Protein AF-A0A1J5HH50-F1 (afdb_monomer_lite)

Sequence (142 aa):
MDITIENLIDLLQNAEYVPSGKKNEALSRLESLPQDSNIPLDLIDLVEELLSMEADQAAEAADADEKHLEEIDDEIRELEDQQAKIIQSDLREDTEAMQEVVKEHKQKVSGLEAEFEKEIEGEVEKGSKSEADDIRKKLGIS

Structure (mmCIF, N/CA/C/O backbone):
data_AF-A0A1J5HH50-F1
#
_entry.id   AF-A0A1J5HH50-F1
#
loop_
_atom_site.group_PDB
_atom_site.id
_atom_site.type_symbol
_atom_site.label_atom_id
_atom_site.label_alt_id
_atom_site.label_comp_id
_atom_site.label_asym_id
_atom_site.label_entity_id
_atom_site.label_seq_id
_atom_site.pdbx_PDB_ins_code
_atom_site.Cartn_x
_atom_site.Cartn_y
_atom_site.Cartn_z
_atom_site.occupancy
_atom_site.B_iso_or_equiv
_atom_site.auth_seq_id
_atom_site.auth_comp_id
_atom_site.auth_asym_id
_atom_site.auth_atom_id
_atom_site.pdbx_PDB_model_num
ATOM 1 N N . MET A 1 1 ? 22.427 -14.888 -28.547 1.00 48.84 1 MET A N 1
ATOM 2 C CA . MET A 1 1 ? 21.082 -14.449 -28.951 1.00 48.84 1 MET A CA 1
ATOM 3 C C . MET A 1 1 ? 21.350 -13.342 -29.938 1.00 48.84 1 MET A C 1
ATOM 5 O O . MET A 1 1 ? 21.948 -12.355 -29.531 1.00 48.84 1 MET A O 1
ATOM 9 N N . ASP A 1 2 ? 21.085 -13.578 -31.218 1.00 64.62 2 ASP A N 1
ATOM 10 C CA . ASP A 1 2 ? 21.364 -12.582 -32.251 1.00 64.62 2 ASP A CA 1
ATOM 11 C C . ASP A 1 2 ? 20.212 -11.578 -32.235 1.00 64.62 2 ASP A C 1
ATOM 13 O O . ASP A 1 2 ? 19.052 -11.967 -32.362 1.00 64.62 2 ASP A O 1
ATOM 17 N N . ILE A 1 3 ? 20.521 -10.309 -31.976 1.00 73.31 3 ILE A N 1
ATOM 18 C CA . ILE A 1 3 ? 19.528 -9.236 -31.997 1.00 73.31 3 ILE A CA 1
ATOM 19 C C . ILE A 1 3 ? 19.181 -8.966 -33.462 1.00 73.31 3 ILE A C 1
ATOM 21 O O . ILE A 1 3 ? 20.058 -8.611 -34.249 1.00 73.31 3 ILE A O 1
ATOM 25 N N . THR A 1 4 ? 17.914 -9.156 -33.832 1.00 87.00 4 THR A N 1
ATOM 26 C CA . THR A 1 4 ? 17.425 -8.861 -35.186 1.00 87.00 4 THR A CA 1
ATOM 27 C C . THR A 1 4 ? 16.942 -7.414 -35.303 1.00 87.00 4 THR A C 1
ATOM 29 O O . THR A 1 4 ? 16.657 -6.759 -34.298 1.00 87.00 4 THR A O 1
ATOM 32 N N . ILE A 1 5 ? 16.807 -6.915 -36.537 1.00 88.25 5 ILE A N 1
ATOM 33 C CA . ILE A 1 5 ? 16.196 -5.602 -36.812 1.00 88.25 5 ILE A CA 1
ATOM 34 C C . ILE A 1 5 ? 14.776 -5.540 -36.228 1.00 88.25 5 ILE A C 1
ATOM 36 O O . ILE A 1 5 ? 14.419 -4.539 -35.612 1.00 88.25 5 ILE A O 1
ATOM 40 N N . GLU A 1 6 ? 13.998 -6.621 -36.349 1.00 89.12 6 GLU A N 1
ATOM 41 C CA . GLU A 1 6 ? 12.652 -6.716 -35.769 1.00 89.12 6 GLU A CA 1
ATOM 42 C C . GLU A 1 6 ? 12.680 -6.572 -34.243 1.00 89.12 6 GLU A C 1
ATOM 44 O O . GLU A 1 6 ? 11.909 -5.790 -33.693 1.00 89.12 6 GLU A O 1
ATOM 49 N N . ASN A 1 7 ? 13.630 -7.221 -33.554 1.00 89.38 7 ASN A N 1
ATOM 50 C CA . ASN A 1 7 ? 13.768 -7.064 -32.103 1.00 89.38 7 ASN A CA 1
ATOM 51 C C . ASN A 1 7 ? 14.057 -5.611 -31.697 1.00 89.38 7 ASN A C 1
ATOM 53 O O . ASN A 1 7 ? 13.5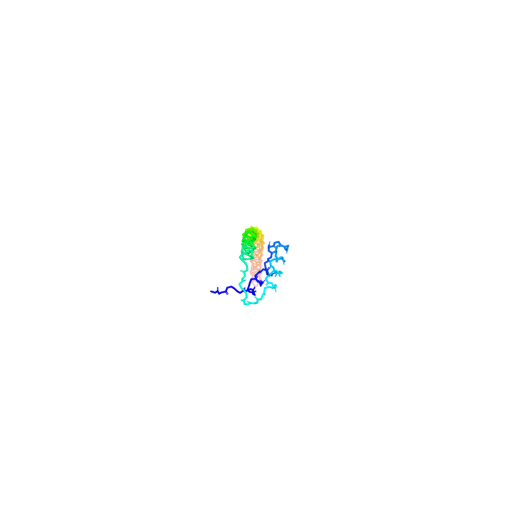23 -5.145 -30.695 1.00 89.38 7 ASN A O 1
ATOM 57 N N . LEU A 1 8 ? 14.895 -4.893 -32.451 1.00 90.62 8 LEU A N 1
ATOM 58 C CA . LEU A 1 8 ? 15.203 -3.489 -32.159 1.00 90.62 8 LEU A CA 1
ATOM 59 C C . LEU A 1 8 ? 14.008 -2.569 -32.408 1.00 90.62 8 LEU A C 1
ATOM 61 O O . LEU A 1 8 ? 13.787 -1.638 -31.633 1.00 90.62 8 LEU A O 1
ATOM 65 N N . ILE A 1 9 ? 13.236 -2.835 -33.464 1.00 93.31 9 ILE A N 1
ATOM 66 C CA . ILE A 1 9 ? 11.996 -2.110 -33.750 1.00 93.31 9 ILE A CA 1
ATOM 67 C C . ILE A 1 9 ? 11.006 -2.308 -32.603 1.00 93.31 9 ILE A C 1
ATOM 69 O O . ILE A 1 9 ? 10.522 -1.317 -32.063 1.00 93.31 9 ILE A O 1
ATOM 73 N N . ASP A 1 10 ? 10.763 -3.550 -32.180 1.00 93.44 10 ASP A N 1
ATOM 74 C CA . ASP A 1 10 ? 9.836 -3.852 -31.086 1.00 93.44 10 ASP A CA 1
ATOM 75 C C . ASP A 1 10 ? 10.261 -3.174 -29.777 1.00 93.44 10 ASP A C 1
ATOM 77 O O . ASP A 1 10 ? 9.438 -2.564 -29.090 1.00 93.44 10 ASP A O 1
ATOM 81 N N . LEU A 1 11 ? 11.551 -3.235 -29.430 1.00 93.38 11 LEU A N 1
ATOM 82 C CA . LEU A 1 11 ? 12.076 -2.588 -28.225 1.00 93.38 11 LEU A CA 1
ATOM 83 C C . LEU A 1 11 ? 11.875 -1.071 -28.272 1.00 93.38 11 LEU A C 1
ATOM 85 O O . LEU A 1 11 ? 11.350 -0.487 -27.327 1.00 93.38 11 LEU A O 1
ATOM 89 N N . LEU A 1 12 ? 12.228 -0.427 -29.387 1.00 94.12 12 LEU A N 1
ATOM 90 C CA . LEU A 1 12 ? 12.053 1.015 -29.530 1.00 94.12 12 LEU A CA 1
ATOM 91 C C . LEU A 1 12 ? 10.583 1.423 -29.579 1.00 94.12 12 LEU A C 1
ATOM 93 O O . LEU A 1 12 ? 10.235 2.453 -29.010 1.00 94.12 12 LEU A O 1
ATOM 97 N N . GLN A 1 13 ? 9.707 0.652 -30.226 1.00 94.75 13 GLN A N 1
ATOM 98 C CA . GLN A 1 13 ? 8.270 0.936 -30.267 1.00 94.75 13 GLN A CA 1
ATOM 99 C C . GLN A 1 13 ? 7.654 0.925 -28.867 1.00 94.75 13 GLN A C 1
ATOM 101 O O . GLN A 1 13 ? 6.850 1.811 -28.568 1.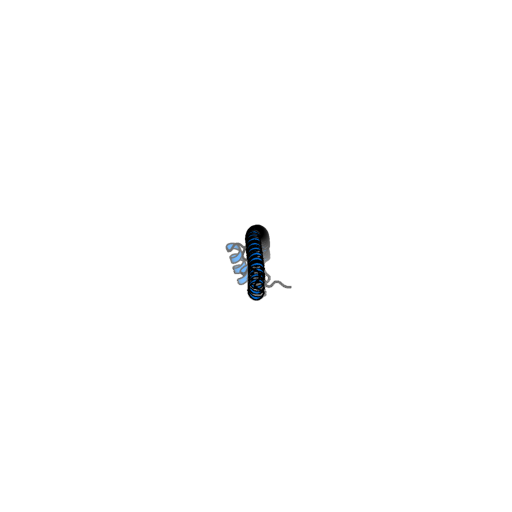00 94.75 13 GLN A O 1
ATOM 106 N N . ASN A 1 14 ? 8.092 0.004 -28.008 1.00 93.75 14 ASN A N 1
ATOM 107 C CA . ASN A 1 14 ? 7.613 -0.120 -26.632 1.00 93.75 14 ASN A CA 1
ATOM 108 C C . ASN A 1 14 ? 8.332 0.794 -25.627 1.00 93.75 14 ASN A C 1
ATOM 110 O O . ASN A 1 14 ? 7.836 0.942 -24.519 1.00 93.75 14 ASN A O 1
ATOM 114 N N . ALA A 1 15 ? 9.445 1.431 -26.006 1.00 94.62 15 ALA A N 1
ATOM 115 C CA . ALA A 1 15 ? 10.143 2.390 -25.149 1.00 94.62 15 ALA A CA 1
ATOM 116 C C . ALA A 1 15 ? 9.246 3.600 -24.814 1.00 94.62 15 ALA A C 1
ATOM 118 O O . ALA A 1 15 ? 8.762 4.287 -25.723 1.00 94.62 15 ALA A O 1
ATOM 119 N N . GLU A 1 16 ? 9.008 3.854 -23.534 1.00 94.88 16 GLU A N 1
ATOM 120 C CA . GLU A 1 16 ? 8.079 4.865 -23.025 1.00 94.88 16 GLU A CA 1
ATOM 121 C C . GLU A 1 16 ? 8.764 6.214 -22.769 1.00 94.88 16 GLU A C 1
ATOM 123 O O . GLU A 1 16 ? 8.190 7.276 -23.023 1.00 94.88 16 GLU A O 1
ATOM 128 N N . TYR A 1 17 ? 10.016 6.170 -22.334 1.00 93.25 17 TYR A N 1
ATOM 129 C CA . TYR A 1 17 ? 10.786 7.300 -21.826 1.00 93.25 17 TYR A CA 1
ATOM 130 C C . TYR A 1 17 ? 11.705 7.934 -22.884 1.00 93.25 17 TYR A C 1
ATOM 132 O O . TYR A 1 17 ? 12.195 9.057 -22.732 1.00 93.25 17 TYR A O 1
ATOM 140 N N . VAL A 1 18 ? 11.902 7.264 -24.020 1.00 94.44 18 VAL A N 1
ATOM 141 C CA . VAL A 1 18 ? 12.699 7.799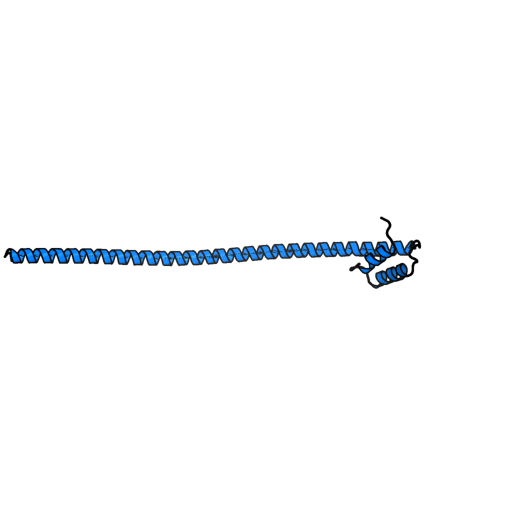 -25.131 1.00 94.44 18 VAL A CA 1
ATOM 142 C C . VAL A 1 18 ? 12.011 8.991 -25.829 1.00 94.44 18 VAL A C 1
ATOM 144 O O . VAL A 1 18 ? 10.845 8.900 -26.227 1.00 94.44 18 VAL A O 1
ATOM 147 N N . PRO A 1 19 ? 12.740 10.090 -26.131 1.00 93.56 19 PRO A N 1
ATOM 148 C CA . PRO A 1 19 ? 12.210 11.213 -26.898 1.00 93.56 19 PRO A CA 1
ATOM 149 C C . PRO A 1 19 ? 11.670 10.797 -28.272 1.00 93.56 19 PRO A C 1
ATOM 151 O O . PRO A 1 19 ? 12.405 10.286 -29.123 1.00 93.56 19 PRO A O 1
ATOM 154 N N . SER A 1 20 ? 10.401 11.120 -28.532 1.00 93.12 20 SER A N 1
ATOM 155 C CA . SER A 1 20 ? 9.678 10.728 -29.751 1.00 93.12 20 SER A CA 1
ATOM 156 C C . SER A 1 20 ? 10.392 11.109 -31.052 1.00 93.12 20 SER A C 1
ATOM 158 O O . SER A 1 20 ? 10.367 10.343 -32.010 1.00 93.12 20 SER A O 1
ATOM 160 N N . GLY A 1 21 ? 11.079 12.255 -31.092 1.00 93.31 21 GLY A N 1
ATOM 161 C CA . GLY A 1 21 ? 11.854 12.685 -32.260 1.00 93.31 21 GLY A CA 1
ATOM 162 C C . GLY A 1 21 ? 12.981 11.713 -32.623 1.00 93.31 21 GLY A C 1
ATOM 163 O O . GLY A 1 21 ? 13.029 11.232 -33.754 1.00 93.31 21 GLY A O 1
ATOM 164 N N . LYS A 1 22 ? 13.846 11.381 -31.654 1.00 92.62 22 LYS A N 1
ATOM 165 C CA . LYS A 1 22 ? 14.963 10.444 -31.861 1.00 92.62 22 LYS A CA 1
ATOM 166 C C . LYS A 1 22 ? 14.470 9.008 -32.061 1.00 92.62 22 LYS A C 1
ATOM 168 O O . LYS A 1 22 ? 14.983 8.302 -32.922 1.00 92.62 22 LYS A O 1
ATOM 173 N N . LYS A 1 23 ? 13.438 8.600 -31.314 1.00 94.31 23 LYS A N 1
ATOM 174 C CA . LYS A 1 23 ? 12.771 7.299 -31.468 1.00 94.31 23 LYS A CA 1
ATOM 175 C C . LYS A 1 23 ? 12.246 7.103 -32.890 1.00 94.31 23 LYS A C 1
ATOM 177 O O . LYS A 1 23 ? 12.558 6.100 -33.522 1.00 94.31 23 LYS A O 1
ATOM 182 N N . ASN A 1 24 ? 11.509 8.077 -33.425 1.00 95.69 24 ASN A N 1
ATOM 183 C CA . ASN A 1 24 ? 10.950 7.996 -34.777 1.00 95.69 24 ASN A CA 1
ATOM 184 C C . ASN A 1 24 ? 12.033 8.016 -35.861 1.00 95.69 24 ASN A C 1
ATOM 186 O O . ASN A 1 24 ? 11.884 7.340 -36.878 1.00 95.69 24 ASN A O 1
ATOM 190 N N . GLU A 1 25 ? 13.119 8.767 -35.654 1.00 95.06 25 GLU A N 1
ATOM 191 C CA . GLU A 1 25 ? 14.280 8.744 -36.547 1.00 95.06 25 GLU A CA 1
ATOM 192 C C . GLU A 1 25 ? 14.913 7.347 -36.595 1.00 95.06 25 GLU A C 1
ATOM 194 O O . GLU A 1 25 ? 15.085 6.790 -37.681 1.00 95.06 25 GLU A O 1
ATOM 199 N N . ALA A 1 26 ? 15.210 6.758 -35.432 1.00 94.88 26 ALA A N 1
ATOM 200 C CA . ALA A 1 26 ? 15.792 5.424 -35.338 1.00 94.88 26 ALA A CA 1
ATOM 201 C C . ALA A 1 26 ? 14.874 4.355 -35.956 1.00 94.88 26 ALA A C 1
ATOM 203 O O . ALA A 1 26 ? 15.335 3.558 -36.773 1.00 94.88 26 ALA A O 1
ATOM 204 N N . LEU A 1 27 ? 13.571 4.392 -35.651 1.00 96.00 27 LEU A N 1
ATOM 205 C CA . LEU A 1 27 ? 12.570 3.484 -36.223 1.00 96.00 27 LEU A CA 1
ATOM 206 C C . LEU A 1 27 ? 12.497 3.594 -37.748 1.00 96.00 27 LEU A C 1
ATOM 208 O O . LEU A 1 27 ? 12.622 2.588 -38.438 1.00 96.00 27 LEU A O 1
ATOM 212 N N . SER A 1 28 ? 12.397 4.813 -38.289 1.00 95.44 28 SER A N 1
ATOM 213 C CA . SER A 1 28 ? 12.320 5.026 -39.743 1.00 95.44 28 SER A CA 1
ATOM 214 C C . SER A 1 28 ? 13.557 4.485 -40.465 1.00 95.44 28 SER A C 1
ATOM 216 O O . SER A 1 28 ? 13.466 3.947 -41.569 1.00 95.44 28 SER A O 1
ATOM 218 N N . ARG A 1 29 ? 14.737 4.627 -39.845 1.00 94.75 29 ARG A N 1
ATOM 219 C CA . ARG A 1 29 ? 15.995 4.108 -40.388 1.00 94.75 29 ARG A CA 1
ATOM 220 C C . ARG A 1 29 ? 16.039 2.582 -40.336 1.00 94.75 29 ARG A C 1
ATOM 222 O O . ARG A 1 29 ? 16.410 1.982 -41.341 1.00 94.75 29 ARG A O 1
ATOM 229 N N . LEU A 1 30 ? 15.629 1.968 -39.228 1.00 93.06 30 LEU A N 1
ATOM 230 C CA . LEU A 1 30 ? 15.557 0.510 -39.079 1.00 93.06 30 LEU A CA 1
ATOM 231 C C . LEU A 1 30 ? 14.559 -0.123 -40.059 1.00 93.06 30 LEU A C 1
ATOM 233 O O . LEU A 1 30 ? 14.909 -1.079 -40.742 1.00 93.06 30 LEU A O 1
ATOM 237 N N . GLU A 1 31 ? 13.363 0.449 -40.205 1.00 93.38 31 GLU A N 1
ATOM 238 C CA . GLU A 1 31 ? 12.319 -0.036 -41.124 1.00 93.38 31 GLU A CA 1
ATOM 239 C C . GLU A 1 31 ? 12.728 0.059 -42.604 1.00 93.38 31 GLU A C 1
ATOM 241 O O . GLU A 1 31 ? 12.229 -0.687 -43.446 1.00 93.38 31 GLU A O 1
ATOM 246 N N . SER A 1 32 ? 13.648 0.972 -42.934 1.00 92.56 32 SER A N 1
ATOM 247 C CA . SER A 1 32 ? 14.171 1.139 -44.295 1.00 92.56 32 SER A CA 1
ATOM 248 C C . SER A 1 32 ? 15.264 0.132 -44.673 1.00 92.56 32 SER A C 1
ATOM 250 O O . SER A 1 32 ? 15.606 0.014 -45.855 1.00 92.56 32 SER A O 1
ATOM 252 N N . LEU A 1 33 ? 15.831 -0.582 -43.693 1.00 90.38 33 LEU A N 1
ATOM 253 C CA . LEU A 1 33 ? 16.889 -1.557 -43.931 1.00 90.38 33 LEU A CA 1
ATOM 254 C C . LEU A 1 33 ? 16.302 -2.889 -44.424 1.00 90.38 33 LEU A C 1
ATOM 256 O O . LEU A 1 33 ? 15.288 -3.357 -43.905 1.00 90.38 33 LEU A O 1
ATOM 260 N N . PRO A 1 34 ? 16.940 -3.556 -45.402 1.00 86.44 34 PRO A N 1
ATOM 261 C CA . PRO A 1 34 ? 16.581 -4.927 -45.741 1.00 86.44 34 PRO A CA 1
ATOM 262 C C . PRO A 1 34 ? 16.837 -5.858 -44.546 1.00 86.44 34 PRO A C 1
ATOM 264 O O . PRO A 1 34 ? 17.872 -5.741 -43.897 1.00 86.44 34 PRO A O 1
ATOM 267 N N . GLN A 1 35 ? 15.940 -6.819 -44.314 1.00 74.94 35 GLN A N 1
ATOM 268 C CA . GLN A 1 35 ? 15.971 -7.770 -43.185 1.00 74.94 35 GLN A CA 1
ATOM 269 C C . GLN A 1 35 ? 17.324 -8.485 -42.983 1.00 74.94 35 GLN A C 1
ATOM 271 O O . GLN A 1 35 ? 17.751 -8.676 -41.850 1.00 74.94 35 GLN A O 1
ATOM 276 N N . ASP A 1 36 ? 18.034 -8.807 -44.071 1.00 73.31 36 ASP A N 1
ATOM 277 C CA . ASP A 1 36 ? 19.334 -9.501 -44.034 1.00 73.31 36 ASP A CA 1
ATOM 278 C C . ASP A 1 36 ? 20.547 -8.552 -44.128 1.00 73.31 36 ASP A C 1
ATOM 280 O O . ASP A 1 36 ? 21.672 -8.980 -44.403 1.00 73.31 36 ASP A O 1
ATOM 284 N N . SER A 1 37 ? 20.338 -7.240 -43.987 1.00 78.38 37 SER A N 1
ATOM 285 C CA . SER A 1 37 ? 21.423 -6.259 -44.057 1.00 78.38 37 SER A CA 1
ATOM 286 C C . SER A 1 37 ? 22.070 -6.035 -42.702 1.00 78.38 37 SER A C 1
ATOM 288 O O . SER A 1 37 ? 21.408 -5.973 -41.670 1.00 78.38 37 SER A O 1
ATOM 290 N N . ASN A 1 38 ? 23.384 -5.823 -42.723 1.00 83.31 38 ASN A N 1
ATOM 291 C CA . ASN A 1 38 ? 24.083 -5.333 -41.544 1.00 83.31 38 ASN A CA 1
ATOM 292 C C . ASN A 1 38 ? 23.559 -3.943 -41.172 1.00 83.31 38 ASN A C 1
ATOM 294 O O . ASN A 1 38 ? 23.444 -3.063 -42.031 1.00 83.31 38 ASN A O 1
ATOM 298 N N . ILE A 1 39 ? 23.293 -3.747 -39.884 1.00 85.81 39 ILE A N 1
ATOM 299 C CA . ILE A 1 39 ? 22.877 -2.456 -39.344 1.00 85.81 39 ILE A CA 1
ATOM 300 C C . ILE A 1 39 ? 24.086 -1.503 -39.381 1.00 85.81 39 ILE A C 1
ATOM 302 O O . ILE A 1 39 ? 25.175 -1.888 -38.940 1.00 85.81 39 ILE A O 1
ATOM 306 N N . PRO A 1 40 ? 23.941 -0.277 -39.917 1.00 90.31 40 PRO A N 1
ATOM 307 C CA . PRO A 1 40 ? 24.994 0.733 -39.863 1.00 90.31 40 PRO A CA 1
ATOM 308 C C . PRO A 1 40 ? 25.436 1.010 -38.420 1.00 90.31 40 PRO A C 1
ATOM 310 O O . PRO A 1 40 ? 24.591 1.133 -37.536 1.00 90.31 40 PRO A O 1
ATOM 313 N N . LEU A 1 41 ? 26.746 1.140 -38.183 1.00 89.00 41 LEU A N 1
ATOM 314 C CA . LEU A 1 41 ? 27.300 1.365 -36.836 1.00 89.00 41 LEU A CA 1
ATOM 315 C C . LEU A 1 41 ? 26.706 2.603 -36.155 1.00 89.00 41 LEU A C 1
ATOM 317 O O . LEU A 1 41 ? 26.360 2.550 -34.988 1.00 89.00 41 LEU A O 1
ATOM 321 N N . ASP A 1 42 ? 26.507 3.685 -36.902 1.00 92.31 42 ASP A N 1
ATOM 322 C CA . ASP A 1 42 ? 25.919 4.918 -36.378 1.00 92.31 42 ASP A CA 1
ATOM 323 C C . ASP A 1 42 ? 24.445 4.756 -35.971 1.00 92.31 42 ASP A C 1
ATOM 325 O O . ASP A 1 42 ? 23.952 5.480 -35.109 1.00 92.31 42 ASP A O 1
ATOM 329 N N . LEU A 1 43 ? 23.730 3.807 -36.584 1.00 91.81 43 LEU A N 1
ATOM 330 C CA . LEU A 1 43 ? 22.382 3.440 -36.163 1.00 91.81 43 LEU A CA 1
ATOM 331 C C . LEU A 1 43 ? 22.411 2.529 -34.932 1.00 91.81 43 LEU A C 1
ATOM 333 O O . LEU A 1 43 ? 21.545 2.677 -34.080 1.00 91.81 43 LEU A O 1
ATOM 337 N N . ILE A 1 44 ? 23.395 1.632 -34.814 1.00 90.25 44 ILE A N 1
ATOM 338 C CA . ILE A 1 44 ? 23.600 0.825 -33.600 1.00 90.25 44 ILE A CA 1
ATOM 339 C C . ILE A 1 44 ? 23.870 1.746 -32.409 1.00 90.25 44 ILE A C 1
ATOM 341 O O . ILE A 1 44 ? 23.147 1.663 -31.423 1.00 90.25 44 ILE A O 1
ATOM 345 N N . ASP A 1 45 ? 24.821 2.673 -32.543 1.00 92.44 45 ASP A N 1
ATOM 346 C CA . ASP A 1 45 ? 25.176 3.628 -31.488 1.00 92.44 45 ASP A CA 1
ATOM 347 C C . ASP A 1 45 ? 23.952 4.448 -31.041 1.00 92.44 45 ASP A C 1
ATOM 349 O O . ASP A 1 45 ? 23.711 4.627 -29.848 1.00 92.44 45 ASP A O 1
ATOM 353 N N . LEU A 1 46 ? 23.135 4.909 -31.998 1.00 93.50 46 LEU A N 1
ATOM 354 C CA . LEU A 1 46 ? 21.900 5.633 -31.700 1.00 93.50 46 LEU A CA 1
ATOM 355 C C . LEU A 1 46 ? 20.892 4.754 -30.949 1.00 93.50 46 LEU A C 1
ATOM 357 O O . LEU A 1 46 ? 20.297 5.203 -29.976 1.00 93.50 46 LEU A O 1
ATOM 361 N N . VAL A 1 47 ? 20.668 3.517 -31.394 1.00 93.31 47 VAL A N 1
ATOM 362 C CA . VAL A 1 47 ? 19.716 2.602 -30.747 1.00 93.31 47 VAL A CA 1
ATOM 363 C C . VAL A 1 47 ? 20.178 2.248 -29.332 1.00 93.31 47 VAL A C 1
ATOM 365 O O . VAL A 1 47 ? 19.359 2.252 -28.417 1.00 93.31 47 VAL A O 1
ATOM 368 N N . GLU A 1 48 ? 21.474 2.005 -29.129 1.00 93.00 48 GLU A N 1
ATOM 369 C CA . GLU A 1 48 ? 22.054 1.759 -27.805 1.00 93.00 48 GLU A CA 1
ATOM 370 C C . GLU A 1 48 ? 21.892 2.968 -26.875 1.00 93.00 48 GLU A C 1
ATOM 372 O O . GLU A 1 48 ? 21.475 2.796 -25.730 1.00 93.00 48 GLU A O 1
ATOM 377 N N . GLU A 1 49 ? 22.132 4.193 -27.363 1.00 95.06 49 GLU A N 1
ATOM 378 C CA . GLU A 1 49 ? 21.896 5.423 -26.590 1.00 95.06 49 GLU A CA 1
ATOM 379 C C . GLU A 1 49 ? 20.430 5.521 -26.138 1.00 95.06 49 GLU A C 1
ATOM 381 O O . GLU A 1 49 ? 20.152 5.815 -24.974 1.00 95.06 49 GLU A O 1
ATOM 386 N N . LEU A 1 50 ? 19.485 5.260 -27.046 1.00 95.62 50 LEU A N 1
ATOM 387 C CA . LEU A 1 50 ? 18.056 5.364 -26.747 1.00 95.62 50 LEU A CA 1
ATOM 388 C C . LEU A 1 50 ? 17.599 4.281 -25.767 1.00 95.62 50 LEU A C 1
ATOM 390 O O . LEU A 1 50 ? 16.866 4.588 -24.834 1.00 95.62 50 LEU A O 1
ATOM 394 N N . LEU A 1 51 ? 18.045 3.035 -25.939 1.00 94.19 51 LEU A N 1
ATOM 395 C CA . LEU A 1 51 ? 17.698 1.949 -25.021 1.00 94.19 51 LEU A CA 1
ATOM 396 C C . LEU A 1 51 ? 18.350 2.117 -23.643 1.00 94.19 51 LEU A C 1
ATOM 398 O O . LEU A 1 51 ? 17.734 1.759 -22.643 1.00 94.19 51 LEU A O 1
ATOM 402 N N . SER A 1 52 ? 19.556 2.689 -23.564 1.00 95.44 52 SER A N 1
ATOM 403 C CA . SER A 1 52 ? 20.158 3.049 -22.273 1.00 95.44 52 SER A CA 1
ATOM 404 C C . SER A 1 52 ? 19.337 4.127 -21.572 1.00 95.44 52 SER A C 1
ATOM 406 O O . SER A 1 52 ? 19.041 3.994 -20.393 1.00 95.44 52 SER A O 1
ATOM 408 N N . MET A 1 53 ? 18.916 5.164 -22.303 1.00 95.19 53 MET A N 1
ATOM 409 C CA . MET A 1 53 ? 18.079 6.230 -21.748 1.00 95.19 53 MET A CA 1
ATOM 410 C C . MET A 1 53 ? 16.732 5.705 -21.247 1.00 95.19 53 MET A C 1
ATOM 412 O O . MET A 1 53 ? 16.280 6.120 -20.184 1.00 95.19 53 MET A O 1
ATOM 416 N N . GLU A 1 54 ? 16.110 4.794 -21.998 1.00 95.69 54 GLU A N 1
ATOM 417 C CA . GLU A 1 54 ? 14.896 4.096 -21.575 1.00 95.69 54 GLU A CA 1
ATOM 418 C C . GLU A 1 54 ? 15.112 3.359 -20.254 1.00 95.69 54 GLU A C 1
ATOM 420 O O . GLU A 1 54 ? 14.324 3.515 -19.327 1.00 95.69 54 GLU A O 1
ATOM 425 N N . ALA A 1 55 ? 16.188 2.573 -20.162 1.00 95.38 55 ALA A N 1
ATOM 426 C CA . ALA A 1 55 ? 16.487 1.780 -18.978 1.00 95.38 55 ALA A CA 1
ATOM 427 C C . ALA A 1 55 ? 16.769 2.658 -17.752 1.00 95.38 55 ALA A C 1
ATOM 429 O O . ALA A 1 55 ? 16.256 2.369 -16.673 1.00 95.38 55 ALA A O 1
ATOM 430 N N . ASP A 1 56 ? 17.543 3.733 -17.921 1.00 96.81 56 ASP A N 1
ATOM 431 C CA . ASP A 1 56 ? 17.882 4.653 -16.835 1.00 96.81 56 ASP A CA 1
ATOM 432 C C . ASP A 1 56 ? 16.628 5.373 -16.314 1.00 96.81 56 ASP A C 1
ATOM 434 O O . ASP A 1 56 ? 16.385 5.399 -15.110 1.00 96.81 56 ASP A O 1
ATOM 438 N N . GLN A 1 57 ? 15.782 5.896 -17.209 1.00 95.75 57 GLN A N 1
ATOM 439 C CA . GLN A 1 57 ? 14.555 6.591 -16.803 1.00 95.75 57 GLN A CA 1
ATOM 440 C C . GLN A 1 57 ? 13.502 5.641 -16.230 1.00 95.75 57 GLN A C 1
ATOM 442 O O . GLN A 1 57 ? 12.836 5.993 -15.259 1.00 95.75 57 GLN A O 1
ATOM 447 N N . ALA A 1 58 ? 13.372 4.430 -16.776 1.00 95.38 58 ALA A N 1
ATOM 448 C CA . ALA A 1 58 ? 12.501 3.408 -16.207 1.00 95.38 58 ALA A CA 1
ATOM 449 C C . ALA A 1 58 ? 12.963 2.992 -14.802 1.00 95.38 58 ALA A C 1
ATOM 451 O O . ALA A 1 58 ? 12.130 2.777 -13.925 1.00 95.38 58 ALA A O 1
ATOM 452 N N . ALA A 1 59 ? 14.277 2.907 -14.565 1.00 95.69 59 ALA A N 1
ATOM 453 C CA . ALA A 1 59 ? 14.826 2.618 -13.244 1.00 95.69 59 ALA A CA 1
ATOM 454 C C . ALA A 1 59 ? 14.563 3.760 -12.251 1.00 95.69 59 ALA A C 1
ATOM 456 O O . ALA A 1 59 ? 14.149 3.496 -11.126 1.00 95.69 59 ALA A O 1
ATOM 457 N N . GLU A 1 60 ? 14.744 5.018 -12.664 1.00 96.38 60 GLU A N 1
ATOM 458 C CA . GLU A 1 60 ? 14.411 6.185 -11.834 1.00 96.38 60 GLU A CA 1
ATOM 459 C C . GLU A 1 60 ? 12.912 6.257 -11.511 1.00 96.38 60 GLU A C 1
ATOM 461 O O . GLU A 1 60 ? 12.538 6.547 -10.375 1.00 96.38 60 GLU A O 1
ATOM 466 N N . ALA A 1 61 ? 12.046 5.974 -12.488 1.00 95.62 61 ALA A N 1
ATOM 467 C CA . ALA A 1 61 ? 10.602 5.928 -12.281 1.00 95.62 61 ALA A CA 1
ATOM 468 C C . ALA A 1 61 ? 10.207 4.801 -11.318 1.00 95.62 61 ALA A C 1
ATOM 470 O O . ALA A 1 61 ? 9.417 5.030 -10.406 1.00 95.62 61 ALA A O 1
ATOM 471 N N . ALA A 1 62 ? 10.799 3.614 -11.471 1.00 95.75 62 ALA A N 1
ATOM 472 C CA . ALA A 1 62 ? 10.553 2.486 -10.580 1.00 95.75 62 ALA A CA 1
ATOM 473 C C . ALA A 1 62 ? 11.003 2.771 -9.135 1.00 95.75 62 ALA A C 1
ATOM 475 O O . ALA A 1 62 ? 10.271 2.441 -8.209 1.00 95.75 62 ALA A O 1
ATOM 476 N N . ASP A 1 63 ? 12.159 3.414 -8.938 1.00 96.81 63 ASP A N 1
ATOM 477 C CA . ASP A 1 63 ? 12.653 3.824 -7.612 1.00 96.81 63 ASP A CA 1
ATOM 478 C C . ASP A 1 63 ? 11.732 4.875 -6.964 1.00 96.81 63 ASP A C 1
ATOM 480 O O . ASP A 1 63 ? 11.403 4.798 -5.778 1.00 96.81 63 ASP A O 1
ATOM 484 N N . ALA A 1 64 ? 11.244 5.835 -7.756 1.00 96.12 64 ALA A N 1
ATOM 485 C CA . ALA A 1 64 ? 10.282 6.828 -7.288 1.00 96.12 64 ALA A CA 1
ATOM 486 C C . ALA A 1 64 ? 8.936 6.197 -6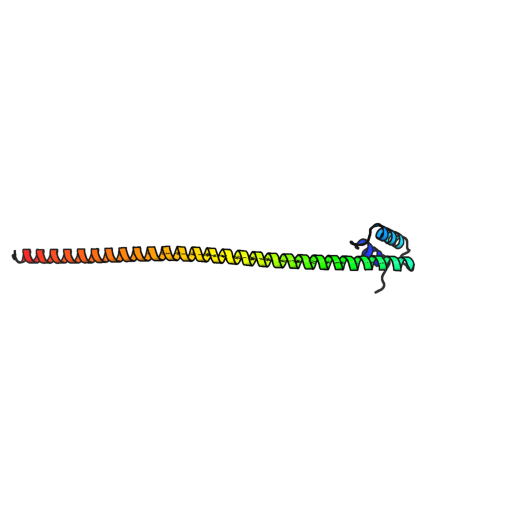.892 1.00 96.12 64 ALA A C 1
ATOM 488 O O . ALA A 1 64 ? 8.372 6.560 -5.856 1.00 96.12 64 ALA A O 1
ATOM 489 N N . ASP A 1 65 ? 8.440 5.250 -7.690 1.00 96.06 65 ASP A N 1
ATOM 490 C CA . ASP A 1 65 ? 7.213 4.509 -7.402 1.00 96.06 65 ASP A CA 1
ATOM 491 C C . ASP A 1 65 ? 7.372 3.622 -6.159 1.00 96.06 65 ASP A C 1
ATOM 493 O O . ASP A 1 65 ? 6.477 3.595 -5.313 1.00 96.06 65 ASP A O 1
ATOM 497 N N . GLU A 1 66 ? 8.513 2.943 -6.000 1.00 96.38 66 GLU A N 1
ATOM 498 C CA . GLU A 1 66 ? 8.827 2.139 -4.812 1.00 96.38 66 GLU A CA 1
ATOM 499 C C . GLU A 1 66 ? 8.800 3.004 -3.551 1.00 96.38 66 GLU A C 1
ATOM 501 O O . GLU A 1 66 ? 8.099 2.684 -2.590 1.00 96.38 66 GLU A O 1
ATOM 506 N N . LYS A 1 67 ? 9.454 4.165 -3.587 1.00 96.12 67 LYS A N 1
ATOM 507 C CA . LYS A 1 67 ? 9.427 5.110 -2.472 1.00 96.12 67 LYS A CA 1
ATOM 508 C C . LYS A 1 67 ? 8.013 5.610 -2.157 1.00 96.12 67 LYS A C 1
ATOM 510 O O . LYS A 1 67 ? 7.648 5.740 -0.992 1.00 96.12 67 LYS A O 1
ATOM 515 N N . HIS A 1 68 ? 7.207 5.898 -3.176 1.00 95.50 68 HIS A N 1
ATOM 516 C CA . HIS A 1 68 ? 5.828 6.337 -2.971 1.00 95.50 68 HIS A CA 1
ATOM 517 C C . HIS A 1 68 ? 4.960 5.227 -2.354 1.00 95.50 68 HIS A C 1
ATOM 519 O O . HIS A 1 68 ? 4.084 5.508 -1.537 1.00 95.50 68 HIS A O 1
ATOM 525 N N . LEU A 1 69 ? 5.206 3.961 -2.706 1.00 96.12 69 LEU A N 1
ATOM 526 C CA . LEU A 1 69 ? 4.553 2.818 -2.066 1.00 96.12 69 LEU A CA 1
ATOM 527 C C . LEU A 1 69 ? 4.968 2.668 -0.597 1.00 96.12 69 LEU A C 1
ATOM 529 O O . LEU A 1 69 ? 4.101 2.415 0.236 1.00 96.12 69 LEU A O 1
ATOM 533 N N . GLU A 1 70 ? 6.245 2.873 -0.264 1.00 96.31 70 GLU A N 1
ATOM 534 C CA . GLU A 1 70 ? 6.708 2.877 1.131 1.00 96.31 70 GLU A CA 1
ATOM 535 C C . GLU A 1 70 ? 6.023 3.978 1.959 1.00 96.31 70 GLU A C 1
ATOM 537 O O . GLU A 1 70 ? 5.571 3.722 3.075 1.00 96.31 70 GLU A O 1
ATOM 542 N N . GLU A 1 71 ? 5.881 5.186 1.400 1.00 96.81 71 GLU A N 1
ATOM 543 C CA . GLU A 1 71 ? 5.181 6.300 2.055 1.00 96.81 71 GLU A CA 1
ATOM 544 C C . GLU A 1 71 ? 3.697 5.974 2.318 1.00 96.81 71 GLU A C 1
ATOM 546 O O . GLU A 1 71 ? 3.187 6.256 3.405 1.00 96.81 71 GLU A O 1
ATOM 551 N N . ILE A 1 72 ? 3.015 5.332 1.360 1.00 96.62 72 ILE A N 1
ATOM 552 C CA . ILE A 1 72 ? 1.628 4.869 1.531 1.00 96.62 72 ILE A CA 1
ATOM 5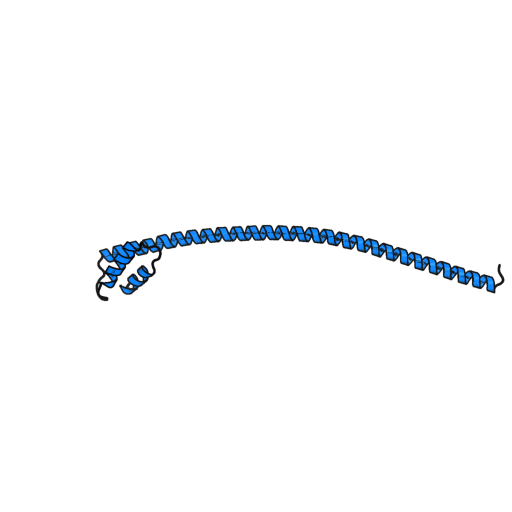53 C C . ILE A 1 72 ? 1.532 3.792 2.618 1.00 96.62 72 ILE A C 1
ATOM 555 O O . ILE A 1 72 ? 0.621 3.839 3.446 1.00 96.62 72 ILE A O 1
ATOM 559 N N . ASP A 1 73 ? 2.441 2.817 2.626 1.00 96.25 73 ASP A N 1
ATOM 560 C CA . ASP A 1 73 ? 2.442 1.734 3.615 1.00 96.25 73 ASP A CA 1
ATOM 561 C C . ASP A 1 73 ? 2.610 2.274 5.044 1.00 96.25 73 ASP A C 1
ATOM 563 O O . ASP A 1 73 ? 1.948 1.802 5.976 1.00 96.25 73 ASP A O 1
ATOM 567 N N . ASP A 1 74 ? 3.457 3.287 5.225 1.00 96.12 74 ASP A N 1
ATOM 568 C CA . ASP A 1 74 ? 3.632 3.946 6.517 1.00 96.12 74 ASP A CA 1
ATOM 569 C C . ASP A 1 74 ? 2.390 4.759 6.928 1.00 96.12 74 ASP A C 1
ATOM 571 O O . ASP A 1 74 ? 1.983 4.696 8.093 1.00 96.12 74 ASP A O 1
ATOM 575 N N . GLU A 1 75 ? 1.725 5.447 5.992 1.00 96.94 75 GLU A N 1
ATOM 576 C CA . GLU A 1 75 ? 0.456 6.142 6.263 1.00 96.94 75 GLU A CA 1
ATOM 577 C C . GLU A 1 75 ? -0.657 5.159 6.664 1.00 96.94 75 GLU A C 1
ATOM 579 O O . GLU A 1 75 ? -1.395 5.405 7.623 1.00 96.94 75 GLU A O 1
ATOM 584 N N . ILE A 1 76 ? -0.753 4.007 5.988 1.00 97.12 76 ILE A N 1
ATOM 585 C CA . ILE A 1 76 ? -1.711 2.948 6.335 1.00 97.12 76 ILE A CA 1
ATOM 586 C C . ILE A 1 76 ? -1.465 2.458 7.762 1.00 97.12 76 ILE A C 1
ATOM 588 O O . ILE A 1 76 ? -2.412 2.387 8.548 1.00 97.12 76 ILE A O 1
ATOM 592 N N . ARG A 1 77 ? -0.210 2.173 8.130 1.00 96.12 77 ARG A N 1
ATOM 593 C CA . ARG A 1 77 ? 0.130 1.747 9.498 1.00 96.12 77 ARG A CA 1
ATOM 594 C C . ARG A 1 77 ? -0.247 2.798 10.533 1.00 96.12 77 ARG A C 1
ATOM 596 O O . ARG A 1 77 ? -0.772 2.446 11.589 1.00 96.12 77 ARG A O 1
ATOM 603 N N . GLU A 1 78 ? -0.006 4.078 10.252 1.00 97.19 78 GLU A N 1
ATOM 604 C CA . GLU A 1 78 ? -0.392 5.150 11.169 1.00 97.19 78 GLU A CA 1
ATOM 605 C C . GLU A 1 78 ? -1.916 5.213 11.354 1.00 97.19 78 GLU A C 1
ATOM 607 O O . GLU A 1 78 ? -2.398 5.323 12.486 1.00 97.19 78 GLU A O 1
ATOM 612 N N . LEU A 1 79 ? -2.685 5.098 10.269 1.00 96.75 79 LEU A N 1
ATOM 613 C CA . LEU A 1 79 ? -4.148 5.085 10.323 1.00 96.75 79 LEU A CA 1
ATOM 614 C C . LEU A 1 79 ? -4.690 3.866 11.082 1.00 96.75 79 LEU A C 1
ATOM 616 O O . LEU A 1 79 ? -5.610 4.015 11.892 1.00 96.75 79 LEU A O 1
ATOM 620 N N . GLU A 1 80 ? -4.113 2.682 10.872 1.00 96.12 80 GLU A N 1
ATOM 621 C CA . GLU A 1 80 ? -4.460 1.466 11.616 1.00 96.12 80 GLU A CA 1
ATOM 622 C C . GLU A 1 80 ? -4.185 1.631 13.120 1.00 96.12 80 GLU A C 1
ATOM 624 O O . GLU A 1 80 ? -5.045 1.317 13.949 1.00 96.12 80 GLU A O 1
ATOM 629 N N . ASP A 1 81 ? -3.037 2.205 13.488 1.00 96.69 81 ASP A N 1
ATOM 630 C CA . ASP A 1 81 ? -2.677 2.498 14.878 1.00 96.69 81 ASP A CA 1
ATOM 631 C C . ASP A 1 81 ? -3.627 3.520 15.523 1.00 96.69 81 ASP A C 1
ATOM 633 O O . ASP A 1 81 ? -4.015 3.381 16.691 1.00 96.69 81 ASP A O 1
ATOM 637 N N . GLN A 1 82 ? -4.012 4.565 14.786 1.00 96.50 82 GLN A N 1
ATOM 638 C CA . GLN A 1 82 ? -4.984 5.554 15.251 1.00 96.50 82 GLN A CA 1
ATOM 639 C C . GLN A 1 82 ? -6.361 4.914 15.460 1.00 96.50 82 GLN A C 1
ATOM 641 O O . GLN A 1 82 ? -6.973 5.101 16.516 1.00 96.50 82 GLN A O 1
ATOM 646 N N . GLN A 1 83 ? -6.825 4.105 14.505 1.00 96.12 83 GLN A N 1
ATOM 647 C CA . GLN A 1 83 ? -8.101 3.403 14.604 1.00 96.12 83 GLN A CA 1
ATOM 648 C C . GLN A 1 83 ? -8.114 2.420 15.781 1.00 96.12 83 GLN A C 1
ATOM 650 O O . GLN A 1 83 ? -9.083 2.387 16.543 1.00 96.12 83 GLN A O 1
ATOM 655 N N . ALA A 1 84 ? -7.032 1.666 15.987 1.00 95.25 84 ALA A N 1
ATOM 656 C CA . ALA A 1 84 ? -6.905 0.745 17.110 1.00 95.25 84 ALA A CA 1
ATOM 657 C C . ALA A 1 84 ? -7.002 1.469 18.462 1.00 95.25 84 ALA A C 1
ATOM 659 O O . ALA A 1 84 ? -7.679 0.984 19.371 1.00 95.25 84 ALA A O 1
ATOM 660 N N . LYS A 1 85 ? -6.379 2.648 18.598 1.00 95.81 85 LYS A N 1
ATOM 661 C CA . LYS A 1 85 ? -6.466 3.469 19.820 1.00 95.81 85 LYS A CA 1
ATOM 662 C C . LYS A 1 85 ? -7.881 3.981 20.077 1.00 95.81 85 LYS A C 1
ATOM 664 O O . LYS A 1 85 ? -8.319 3.952 21.225 1.00 95.81 85 LYS A O 1
ATOM 669 N N . ILE A 1 86 ? -8.591 4.413 19.034 1.00 95.88 86 ILE A N 1
ATOM 670 C CA . ILE A 1 86 ? -9.991 4.851 19.145 1.00 95.88 86 ILE A CA 1
ATOM 671 C C . ILE A 1 86 ? -10.860 3.685 19.623 1.00 95.88 86 ILE A C 1
ATOM 673 O O . ILE A 1 86 ? -11.502 3.793 20.661 1.00 95.88 86 ILE A O 1
ATOM 677 N N . ILE A 1 87 ? -10.784 2.533 18.949 1.00 95.12 87 ILE A N 1
ATOM 678 C CA . ILE A 1 87 ? -11.559 1.339 19.318 1.00 95.12 87 ILE A CA 1
ATOM 679 C C . ILE A 1 87 ? -11.260 0.908 20.760 1.00 95.12 87 ILE A C 1
ATOM 681 O O . ILE A 1 87 ? -12.176 0.567 21.503 1.00 95.12 87 ILE A O 1
ATOM 685 N N . GLN A 1 88 ? -9.993 0.923 21.183 1.00 95.31 88 GLN A N 1
ATOM 686 C CA . GLN A 1 88 ? -9.631 0.586 22.563 1.00 95.31 88 GLN A CA 1
ATOM 687 C C . GLN A 1 88 ? -10.200 1.575 23.585 1.00 95.31 88 GLN A C 1
ATOM 689 O O . GLN A 1 88 ? -10.593 1.152 24.674 1.00 95.31 88 GLN A O 1
ATOM 694 N N . SER A 1 89 ? -10.232 2.868 23.257 1.00 95.31 89 SER A N 1
ATOM 695 C CA . SER A 1 89 ? -10.823 3.898 24.114 1.00 95.31 89 SER A CA 1
ATOM 696 C C . SER A 1 89 ? -12.330 3.697 24.249 1.00 95.31 89 SER A C 1
ATOM 698 O O . SER A 1 89 ? -12.829 3.616 25.370 1.00 95.31 89 SER A O 1
ATOM 700 N N . ASP A 1 90 ? -13.027 3.527 23.128 1.00 95.81 90 ASP A N 1
ATOM 701 C CA . ASP A 1 90 ? -14.481 3.350 23.095 1.00 95.81 90 ASP A CA 1
ATOM 702 C C . ASP A 1 90 ? -14.892 2.063 23.824 1.00 95.81 90 ASP A C 1
ATOM 704 O O . ASP A 1 90 ? -15.764 2.076 24.689 1.00 95.81 90 ASP A O 1
ATOM 708 N N . LEU A 1 91 ? -14.190 0.949 23.571 1.00 94.81 91 LEU A N 1
ATOM 709 C CA . LEU A 1 91 ? -14.436 -0.315 24.275 1.00 94.81 91 LEU A CA 1
ATOM 710 C C . LEU A 1 91 ? -14.231 -0.190 25.784 1.00 94.81 91 LEU A C 1
ATOM 712 O O . LEU A 1 91 ? -14.922 -0.857 26.561 1.00 94.81 91 LEU A O 1
ATOM 716 N N . ARG A 1 92 ? -13.263 0.622 26.215 1.00 95.38 92 ARG A N 1
ATOM 717 C CA . ARG A 1 92 ? -13.026 0.867 27.633 1.00 95.38 92 ARG A CA 1
ATOM 718 C C . ARG A 1 92 ? -14.176 1.662 28.244 1.00 95.38 92 ARG A C 1
ATOM 720 O O . ARG A 1 92 ? -14.663 1.250 29.294 1.00 95.38 92 ARG A O 1
ATOM 727 N N . GLU A 1 93 ? -14.610 2.741 27.599 1.00 95.31 93 GLU A N 1
ATOM 728 C CA . GLU A 1 93 ? -15.738 3.558 28.060 1.00 95.31 93 GLU A CA 1
ATOM 729 C C . GLU A 1 93 ? -17.025 2.728 28.147 1.00 95.31 93 GLU A C 1
ATOM 731 O O . GLU A 1 93 ? -17.667 2.692 29.199 1.00 95.31 93 GLU A O 1
ATOM 736 N N . ASP A 1 94 ? -17.334 1.951 27.108 1.00 95.50 94 ASP A N 1
ATOM 737 C CA . ASP A 1 94 ? -18.488 1.049 27.087 1.00 95.50 94 ASP A CA 1
ATOM 738 C C . ASP A 1 94 ? -18.410 -0.013 28.192 1.00 95.50 94 ASP A C 1
ATOM 740 O O . ASP A 1 94 ? -19.408 -0.332 28.846 1.00 95.50 94 ASP A O 1
ATOM 744 N N . THR A 1 95 ? -17.218 -0.564 28.438 1.00 95.62 95 THR A N 1
ATOM 745 C CA . THR A 1 95 ? -17.010 -1.547 29.509 1.00 95.62 95 THR A CA 1
ATOM 746 C C . THR A 1 95 ? -17.228 -0.923 30.885 1.00 95.62 95 THR A C 1
ATOM 748 O O . THR A 1 95 ? -17.876 -1.540 31.733 1.00 95.62 95 THR A O 1
ATOM 751 N N . GLU A 1 96 ? -16.706 0.282 31.122 1.00 95.44 96 GLU A N 1
ATOM 752 C CA . GLU A 1 96 ? -16.885 1.018 32.377 1.00 95.44 96 GLU A CA 1
ATOM 753 C C . GLU A 1 96 ? -18.371 1.353 32.601 1.00 95.44 96 GLU A C 1
ATOM 755 O O . GLU A 1 96 ? -18.921 1.022 33.657 1.00 95.44 96 GLU A O 1
ATOM 760 N N . ALA A 1 97 ? -19.065 1.865 31.581 1.00 95.62 97 ALA A N 1
ATOM 761 C CA . ALA A 1 97 ? -20.500 2.141 31.633 1.00 95.62 97 ALA A CA 1
ATOM 762 C C . ALA A 1 97 ? -21.328 0.872 31.906 1.00 95.62 97 ALA A C 1
ATOM 764 O O . ALA A 1 97 ? -22.228 0.859 32.753 1.00 95.62 97 ALA A O 1
ATOM 765 N N . MET A 1 98 ? -21.004 -0.244 31.246 1.00 96.38 98 MET A N 1
ATOM 766 C CA . MET A 1 98 ? -21.709 -1.507 31.460 1.00 96.38 98 MET A CA 1
ATOM 767 C C . MET A 1 98 ? -21.465 -2.071 32.867 1.00 96.38 98 MET A C 1
ATOM 769 O O . MET A 1 98 ? -22.379 -2.636 33.475 1.00 96.38 98 MET A O 1
ATOM 773 N N . GLN A 1 99 ? -20.266 -1.894 33.427 1.00 96.19 99 GLN A N 1
ATOM 774 C CA . GLN A 1 99 ? -19.978 -2.277 34.811 1.00 96.19 99 GLN A CA 1
ATOM 775 C C . GLN A 1 99 ? -20.804 -1.471 35.818 1.00 96.19 99 GLN A C 1
ATOM 777 O O . GLN A 1 99 ? -21.285 -2.052 36.798 1.00 96.19 99 GLN A O 1
ATOM 782 N N . GLU A 1 100 ? -21.016 -0.175 35.581 1.00 96.31 100 GLU A N 1
ATOM 783 C CA . GLU A 1 100 ? -21.902 0.643 36.415 1.00 96.31 100 GLU A CA 1
ATOM 784 C C . GLU A 1 100 ? -23.344 0.136 36.365 1.00 96.31 100 GLU A C 1
ATOM 786 O O . GLU A 1 100 ? -23.936 -0.128 37.414 1.00 96.31 100 GLU A O 1
ATOM 791 N N . VAL A 1 101 ? -23.875 -0.132 35.169 1.00 96.00 101 VAL A N 1
ATOM 792 C CA . VAL A 1 101 ? -25.228 -0.691 35.002 1.00 96.00 101 VAL A CA 1
ATOM 793 C C . VAL A 1 101 ? -25.377 -2.030 35.727 1.00 96.00 101 VAL A C 1
ATOM 795 O O . VAL A 1 101 ? -26.383 -2.265 36.406 1.00 96.00 101 VAL A O 1
ATOM 798 N N . VAL A 1 102 ? -24.380 -2.917 35.623 1.00 95.50 102 VAL A N 1
ATOM 799 C CA . VAL A 1 102 ? -24.373 -4.207 36.332 1.00 95.50 102 VAL A CA 1
ATOM 800 C C . VAL A 1 102 ? -24.349 -3.999 37.846 1.00 95.50 102 VAL A C 1
ATOM 802 O O . VAL A 1 102 ? -25.042 -4.711 38.575 1.00 95.50 102 VAL A O 1
ATOM 805 N N . LYS A 1 103 ? -23.573 -3.032 38.342 1.00 96.19 103 LYS A N 1
ATOM 806 C CA . LYS A 1 103 ? -23.496 -2.712 39.771 1.00 96.19 103 LYS A CA 1
ATOM 807 C C . LYS A 1 103 ? -24.829 -2.183 40.300 1.00 96.19 103 LYS A C 1
ATOM 809 O O . LYS A 1 103 ? -25.284 -2.656 41.341 1.00 96.19 103 LYS A O 1
ATOM 814 N N . GLU A 1 104 ? -25.473 -1.272 39.576 1.00 95.69 104 GLU A N 1
ATOM 815 C CA . GLU A 1 104 ? -26.803 -0.767 39.926 1.00 95.69 104 GLU A CA 1
ATOM 816 C C . GLU A 1 104 ? -27.853 -1.881 39.941 1.00 95.69 104 GLU A C 1
ATOM 818 O O . GLU A 1 104 ? -28.648 -1.976 40.877 1.00 95.69 104 GLU A O 1
ATOM 823 N N . HIS A 1 105 ? -27.846 -2.760 38.934 1.00 93.75 105 HIS A N 1
ATOM 824 C CA . HIS A 1 105 ? -28.764 -3.898 38.890 1.00 93.75 105 HIS A CA 1
ATOM 825 C C . HIS A 1 105 ? -28.540 -4.852 40.059 1.00 93.75 105 HIS A C 1
ATOM 827 O O . HIS A 1 105 ? -29.511 -5.253 40.695 1.00 93.75 105 HIS A O 1
ATOM 833 N N . LYS A 1 106 ? -27.283 -5.170 40.395 1.00 94.88 106 LYS A N 1
ATOM 834 C CA . LYS A 1 106 ? -26.967 -5.996 41.569 1.00 94.88 106 LYS A CA 1
ATOM 835 C C . LYS A 1 106 ? -27.516 -5.382 42.854 1.00 94.88 106 LYS A C 1
ATOM 837 O O . LYS A 1 106 ? -28.134 -6.089 43.637 1.00 94.88 106 LYS A O 1
ATOM 842 N N . GLN A 1 107 ? -27.348 -4.073 43.048 1.00 94.62 107 GLN A N 1
ATOM 843 C CA . GLN A 1 107 ? -27.894 -3.382 44.219 1.00 94.62 107 GLN A CA 1
ATOM 844 C C . GLN A 1 107 ? -29.426 -3.430 44.266 1.00 94.62 107 GLN A C 1
ATOM 846 O O . GLN A 1 107 ? -29.989 -3.700 45.324 1.00 94.62 107 GLN A O 1
ATOM 851 N N . LYS A 1 108 ? -30.103 -3.211 43.131 1.00 93.88 108 LYS A N 1
ATOM 852 C CA . LYS A 1 108 ? -31.570 -3.300 43.044 1.00 93.88 108 LYS A CA 1
ATOM 853 C C . LYS A 1 108 ? -32.076 -4.708 43.352 1.00 93.88 108 LYS A C 1
ATOM 855 O O . LYS A 1 108 ? -33.014 -4.847 44.128 1.00 93.88 108 LYS A O 1
ATOM 860 N N . VAL A 1 109 ? -31.443 -5.736 42.782 1.00 93.75 109 VAL A N 1
ATOM 861 C CA . VAL A 1 109 ? -31.800 -7.141 43.036 1.00 93.75 109 VAL A CA 1
ATOM 862 C C . VAL A 1 109 ? -31.621 -7.483 44.511 1.00 93.75 109 VAL A C 1
ATOM 864 O O . VAL A 1 109 ? -32.563 -7.976 45.117 1.00 93.75 109 VAL A O 1
ATOM 867 N N . SER A 1 110 ? -30.486 -7.136 45.125 1.00 93.44 110 SER A N 1
ATOM 868 C CA . SER A 1 110 ? -30.283 -7.382 46.559 1.00 93.44 110 SER A CA 1
ATOM 869 C C . SER A 1 110 ? -31.280 -6.626 47.445 1.00 93.44 110 SER A C 1
ATOM 871 O O . SER A 1 110 ? -31.675 -7.129 48.493 1.00 93.44 110 SER A O 1
ATOM 873 N N . GLY A 1 111 ? -31.713 -5.428 47.036 1.00 93.19 111 GLY A N 1
ATOM 874 C CA . GLY A 1 111 ? -32.780 -4.693 47.719 1.00 93.19 111 GLY A CA 1
ATOM 875 C C . GLY A 1 111 ? -34.119 -5.431 47.672 1.00 93.19 111 GLY A C 1
ATOM 876 O O . GLY A 1 111 ? -34.755 -5.602 48.708 1.00 93.19 111 GLY A O 1
ATOM 877 N N . LEU A 1 112 ? -34.505 -5.921 46.491 1.00 92.19 112 LEU A N 1
ATOM 878 C CA . LEU A 1 112 ? -35.722 -6.717 46.305 1.00 92.19 112 LEU A CA 1
ATOM 879 C C . LEU A 1 112 ? -35.675 -8.037 47.082 1.00 92.19 112 LEU A C 1
ATOM 881 O O . LEU A 1 112 ? -36.671 -8.415 47.690 1.00 92.19 112 LEU A O 1
ATOM 885 N N . GLU A 1 113 ? -34.530 -8.722 47.095 1.00 90.44 113 GLU A N 1
ATOM 886 C CA . GLU A 1 113 ? -34.336 -9.945 47.884 1.00 90.44 113 GLU A CA 1
ATOM 887 C C . GLU A 1 113 ? -34.555 -9.678 49.380 1.00 90.44 113 GLU A C 1
ATOM 889 O O . GLU A 1 113 ? -35.288 -10.417 50.034 1.00 90.44 113 GLU A O 1
ATOM 894 N N . ALA A 1 114 ? -34.000 -8.582 49.908 1.00 91.25 114 ALA A N 1
ATOM 895 C CA . ALA A 1 114 ? -34.171 -8.202 51.309 1.00 91.25 114 ALA A CA 1
ATOM 896 C C . ALA A 1 114 ? -35.610 -7.769 51.652 1.00 91.25 114 ALA A C 1
ATOM 898 O O . ALA A 1 114 ? -36.087 -8.024 52.759 1.00 91.25 114 ALA A O 1
ATOM 899 N N . GLU A 1 115 ? -36.308 -7.092 50.735 1.00 91.94 115 GLU A N 1
ATOM 900 C CA . GLU A 1 115 ? -37.731 -6.765 50.901 1.00 91.94 115 GLU A CA 1
ATOM 901 C C . GLU A 1 115 ? -38.591 -8.031 50.926 1.00 91.94 115 GLU A C 1
ATOM 903 O O . GLU A 1 115 ? -39.425 -8.186 51.819 1.00 91.94 115 GLU A O 1
ATOM 908 N N . PHE A 1 116 ? -38.335 -8.960 50.004 1.00 89.56 116 PHE A N 1
ATOM 909 C CA . PHE A 1 116 ? -39.051 -10.229 49.923 1.00 89.56 116 PHE A CA 1
ATOM 910 C C . PHE A 1 116 ? -38.829 -11.098 51.169 1.00 89.56 116 PHE A C 1
ATOM 912 O O . PHE A 1 116 ? -39.780 -11.669 51.701 1.00 89.56 116 PHE A O 1
ATOM 919 N N . GLU A 1 117 ? -37.597 -11.156 51.684 1.00 90.38 117 GLU A N 1
ATOM 920 C CA . GLU A 1 117 ? -37.274 -11.875 52.921 1.00 90.38 117 GLU A CA 1
ATOM 921 C C . GLU A 1 117 ? -38.039 -11.300 54.124 1.00 90.38 117 GLU A C 1
ATOM 923 O O . GLU A 1 117 ? -38.694 -12.046 54.853 1.00 90.38 117 GLU A O 1
ATOM 928 N N . LYS A 1 118 ? -38.071 -9.968 54.275 1.00 90.38 118 LYS A N 1
ATOM 929 C CA . LYS A 1 118 ? -38.857 -9.307 55.333 1.00 90.38 118 LYS A CA 1
ATOM 930 C C . LYS A 1 118 ? -40.356 -9.553 55.211 1.00 90.38 118 LYS A C 1
ATOM 932 O O . LYS A 1 118 ? -41.042 -9.663 56.228 1.00 90.38 118 LYS A O 1
ATOM 937 N N . GLU A 1 119 ? -40.885 -9.584 53.992 1.00 89.69 119 GLU A N 1
ATOM 938 C CA . GLU A 1 119 ? -42.307 -9.840 53.767 1.00 89.69 119 GLU A CA 1
ATOM 939 C C . GLU A 1 119 ? -42.676 -11.278 54.155 1.00 89.69 119 GLU A C 1
ATOM 941 O O . GLU A 1 119 ? -43.673 -11.483 54.853 1.00 89.69 119 GLU A O 1
ATOM 946 N N . ILE A 1 120 ? -41.824 -12.256 53.823 1.00 85.25 120 ILE A N 1
ATOM 947 C CA . ILE A 1 120 ? -41.973 -13.643 54.284 1.00 85.25 120 ILE A CA 1
ATOM 948 C C . ILE A 1 120 ? -41.920 -13.718 55.813 1.00 85.25 120 ILE A C 1
ATOM 950 O O . ILE A 1 120 ? -42.808 -14.321 56.415 1.00 85.25 120 ILE A O 1
ATOM 954 N N . GLU A 1 121 ? -40.920 -13.108 56.456 1.00 84.88 121 GLU A N 1
ATOM 955 C CA . GLU A 1 121 ? -40.806 -13.096 57.922 1.00 84.88 121 GLU A CA 1
ATOM 956 C C . GLU A 1 121 ? -42.058 -12.498 58.581 1.00 84.88 121 GLU A C 1
ATOM 958 O O . GLU A 1 121 ? -42.612 -13.071 59.524 1.00 84.88 121 GLU A O 1
ATOM 963 N N . GLY A 1 122 ? -42.559 -11.382 58.042 1.00 83.31 122 GLY A N 1
ATOM 964 C CA . GLY A 1 122 ? -43.773 -10.729 58.523 1.00 83.31 122 GLY A CA 1
ATOM 965 C C . GLY A 1 122 ? -45.027 -11.597 58.387 1.00 83.31 122 GLY A C 1
ATOM 966 O O . GLY A 1 122 ? -45.846 -11.639 59.309 1.00 83.31 122 GLY A O 1
ATOM 967 N N . GLU A 1 123 ? -45.193 -12.307 57.270 1.00 80.62 123 GLU A N 1
ATOM 968 C CA . GLU A 1 123 ? -46.315 -13.233 57.073 1.00 80.62 123 GLU A CA 1
ATOM 969 C C . GLU A 1 123 ? -46.212 -14.470 57.979 1.00 80.62 123 GLU A C 1
ATOM 971 O O . GLU A 1 123 ? -47.214 -14.875 58.578 1.00 80.62 123 GLU A O 1
ATOM 976 N N . VAL A 1 124 ? -45.009 -15.020 58.181 1.00 79.62 124 VAL A N 1
ATOM 977 C CA . VAL A 1 124 ? -44.771 -16.133 59.117 1.00 79.62 124 VAL A CA 1
ATOM 978 C C . VAL A 1 124 ? -45.120 -15.729 60.554 1.00 79.62 124 VAL A C 1
ATOM 980 O O . VAL A 1 124 ? -45.805 -16.477 61.262 1.00 79.62 124 VAL A O 1
ATOM 983 N N . GLU A 1 125 ? -44.718 -14.534 60.995 1.00 78.62 125 GLU A N 1
ATOM 984 C CA . GLU A 1 125 ? -45.072 -14.028 62.325 1.00 78.62 125 GLU A CA 1
ATOM 985 C C . GLU A 1 125 ? -46.582 -13.824 62.500 1.00 78.62 125 GLU A C 1
ATOM 987 O O . GLU A 1 125 ? -47.140 -14.176 63.547 1.00 78.62 125 GLU A O 1
ATOM 992 N N . LYS A 1 126 ? -47.261 -13.250 61.497 1.00 77.00 126 LYS A N 1
ATOM 993 C CA . LYS A 1 126 ? -48.718 -13.043 61.534 1.00 77.00 126 LYS A CA 1
ATOM 994 C C . LYS A 1 126 ? -49.471 -14.369 61.587 1.00 77.00 126 LYS A C 1
ATOM 996 O O . LYS A 1 126 ? -50.376 -14.504 62.411 1.00 77.00 126 LYS A O 1
ATOM 1001 N N . GLY A 1 127 ? -49.084 -15.344 60.762 1.00 73.75 127 GLY A N 1
ATOM 1002 C CA . GLY A 1 127 ? -49.675 -16.684 60.765 1.00 73.75 127 GLY A CA 1
ATOM 1003 C C . GLY A 1 127 ? -49.525 -17.370 62.124 1.00 73.75 127 GLY A C 1
ATOM 1004 O O . GLY A 1 127 ? -50.505 -17.859 62.686 1.00 73.75 127 GLY A O 1
ATOM 1005 N N . SER A 1 128 ? -48.330 -17.287 62.713 1.00 71.56 128 SER A N 1
ATOM 1006 C CA . SER A 1 128 ? -48.028 -17.868 64.029 1.00 71.56 128 SER A CA 1
ATOM 1007 C C . SER A 1 128 ? -48.848 -17.232 65.161 1.00 71.56 128 SER A C 1
ATOM 1009 O O . SER A 1 128 ? -49.348 -17.932 66.043 1.00 71.56 128 SER A O 1
ATOM 1011 N N . LYS A 1 129 ? -49.024 -15.901 65.148 1.00 72.19 129 LYS A N 1
ATOM 1012 C CA . LYS A 1 129 ? -49.877 -15.191 66.122 1.00 72.19 129 LYS A CA 1
ATOM 1013 C C . LYS A 1 129 ? -51.353 -15.550 65.951 1.00 72.19 129 LYS A C 1
ATOM 1015 O O . LYS A 1 129 ? -52.027 -15.785 66.949 1.00 72.19 129 LYS A O 1
ATOM 1020 N N . SER A 1 130 ? -51.829 -15.641 64.708 1.00 75.75 130 SER A N 1
ATOM 1021 C CA . SER A 1 130 ? -53.207 -16.037 64.400 1.00 75.75 130 SER A CA 1
ATOM 1022 C C . SER A 1 130 ? -53.523 -17.442 64.917 1.00 75.75 130 SER A C 1
ATOM 1024 O O . SER A 1 130 ? -54.540 -17.634 65.577 1.00 75.75 130 SER A O 1
ATOM 1026 N N . GLU A 1 131 ? -52.645 -18.420 64.675 1.00 71.50 131 GLU A N 1
ATOM 1027 C CA . GLU A 1 131 ? -52.831 -19.782 65.192 1.00 71.50 131 GLU A CA 1
ATOM 1028 C C . GLU A 1 131 ? -52.779 -19.837 66.723 1.00 71.50 131 GLU A C 1
ATOM 1030 O O . GLU A 1 131 ? -53.595 -20.518 67.350 1.00 71.50 131 GLU A O 1
ATOM 1035 N N . ALA A 1 132 ? -51.855 -19.103 67.349 1.00 68.06 132 ALA A N 1
ATOM 1036 C CA . ALA A 1 132 ? -51.750 -19.048 68.804 1.00 68.06 132 ALA A CA 1
ATOM 1037 C C . ALA A 1 132 ? -53.007 -18.445 69.459 1.00 68.06 132 ALA A C 1
ATOM 1039 O O . ALA A 1 132 ? -53.482 -18.967 70.473 1.00 68.06 132 ALA A O 1
ATOM 1040 N N . ASP A 1 133 ? -53.570 -17.384 68.878 1.00 72.75 133 ASP A N 1
ATOM 1041 C CA . ASP A 1 133 ? -54.809 -16.766 69.359 1.00 72.75 133 ASP A CA 1
ATOM 1042 C C . ASP A 1 133 ? -56.032 -17.669 69.139 1.00 72.75 133 ASP A C 1
ATOM 1044 O O . ASP A 1 133 ? -56.885 -17.778 70.028 1.00 72.75 133 ASP A O 1
ATOM 1048 N N . ASP A 1 134 ? -56.101 -18.392 68.019 1.00 78.19 134 ASP A N 1
ATOM 1049 C CA . ASP A 1 134 ? -57.164 -19.372 67.774 1.00 78.19 134 ASP A CA 1
ATOM 1050 C C . ASP A 1 134 ? -57.114 -20.547 68.762 1.00 78.19 134 ASP A C 1
ATOM 1052 O O . ASP A 1 134 ? -58.156 -21.009 69.244 1.00 78.19 134 ASP A O 1
ATOM 1056 N N . ILE A 1 135 ? -55.915 -21.015 69.125 1.00 70.38 135 ILE A N 1
ATOM 1057 C CA . ILE A 1 135 ? -55.733 -22.041 70.160 1.00 70.38 135 ILE A CA 1
ATOM 1058 C C . ILE A 1 135 ? -56.149 -21.503 71.536 1.00 70.38 135 ILE A C 1
ATOM 1060 O O . ILE A 1 135 ? -56.893 -22.183 72.246 1.00 70.38 135 ILE A O 1
ATOM 1064 N N . ARG A 1 136 ? -55.746 -20.279 71.911 1.00 69.19 136 ARG A N 1
ATOM 1065 C CA . 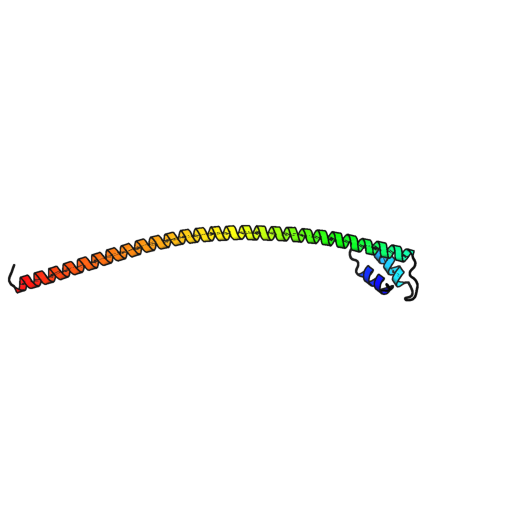ARG A 1 136 ? -56.164 -19.645 73.179 1.00 69.19 136 ARG A CA 1
ATOM 1066 C C . ARG A 1 136 ? -57.683 -19.525 73.286 1.00 69.19 136 ARG A C 1
ATOM 1068 O O . ARG A 1 136 ? -58.252 -19.927 74.302 1.00 69.19 136 ARG A O 1
ATOM 1075 N N . LYS A 1 137 ? -58.348 -19.087 72.210 1.00 79.88 137 LYS A N 1
ATOM 1076 C CA . LYS A 1 137 ? -59.817 -19.051 72.119 1.00 79.88 137 LYS A CA 1
ATOM 1077 C C . LYS A 1 137 ? -60.447 -20.427 72.312 1.00 79.88 137 LYS A C 1
ATOM 1079 O O . LYS A 1 137 ? -61.389 -20.552 73.091 1.00 79.88 137 LYS A O 1
ATOM 1084 N N . LYS A 1 138 ? -59.938 -21.465 71.636 1.00 79.00 138 LYS A N 1
ATOM 1085 C CA . LYS A 1 138 ? -60.451 -22.843 71.773 1.00 79.00 138 LYS A CA 1
ATOM 1086 C C . LYS A 1 138 ? -60.259 -23.413 73.178 1.00 79.00 138 LYS A C 1
ATOM 1088 O O . LYS A 1 138 ? -61.085 -24.206 73.620 1.00 79.00 138 LYS A O 1
ATOM 1093 N N . LEU A 1 139 ? -59.199 -23.011 73.876 1.00 74.38 139 LEU A N 1
ATOM 1094 C CA . LEU A 1 139 ? -58.919 -23.427 75.252 1.00 74.38 139 LEU A CA 1
ATOM 1095 C C . LEU A 1 139 ? -59.651 -22.581 76.310 1.00 74.38 139 LEU A C 1
ATOM 1097 O O . LEU A 1 139 ? -59.549 -22.888 77.495 1.00 74.38 139 LEU A O 1
ATOM 1101 N N . GLY A 1 140 ? -60.399 -21.544 75.909 1.00 66.56 140 GLY A N 1
ATOM 1102 C CA . GLY A 1 140 ? -61.125 -20.663 76.830 1.00 66.56 140 GLY A CA 1
ATOM 1103 C C . GLY A 1 140 ? -60.215 -19.765 77.673 1.00 66.56 140 GLY A C 1
ATOM 1104 O O . GLY A 1 140 ? -60.624 -19.307 78.737 1.00 66.56 140 GLY A O 1
ATOM 1105 N N . ILE A 1 141 ? -58.981 -19.540 77.217 1.00 65.19 141 ILE A N 1
ATOM 1106 C CA . ILE A 1 141 ? -57.997 -18.686 77.880 1.00 65.19 141 ILE A CA 1
ATOM 1107 C C . ILE A 1 141 ? -58.076 -17.318 77.201 1.00 65.19 141 ILE A C 1
ATOM 1109 O O . ILE A 1 141 ? -57.635 -17.163 76.062 1.00 65.19 141 ILE A O 1
ATOM 1113 N N . SER A 1 142 ? -58.693 -16.359 77.888 1.00 60.53 142 SER A N 1
ATOM 1114 C CA . SER A 1 142 ? -58.785 -14.946 77.492 1.00 60.53 142 SER A CA 1
ATOM 1115 C C . SER A 1 142 ? -57.760 -14.099 78.224 1.00 60.53 142 SER A C 1
ATOM 1117 O O . SER A 1 142 ? -57.701 -14.256 79.466 1.00 60.53 142 SER A O 1
#

Foldseek 3Di:
DDQFLVNLLVLLVPQDQFDPVLSVVLNVQSVPDDRPDDDDPVSVVSSVVRSVRSVVVVVVVVVVVVVVVVVVVVVVVVVVVVVVVVVVVVVVVVVVVVVVVVVVVVVVVVVVVVVVVVVVVVVVVVVVVVVVVVVCVVVVND

pLDDT: mean 89.86, std 9.27, range [48.84, 97.19]

Secondary structure (DSSP, 8-state):
-PPPHHHHHHHHHH-SSS-HHHHHHHHHHHHTS-TTSPPPHHHHHHHHHHHHHHHHHHHHHHHHHHHHHHHHHHHHHHHHHHHHHHHHHHHHHHHHHHHHHHHHHHHHHHHHHHHHHHHHHHHHHHHHHHHHHHHHHHTT--

Radius of gyration: 47.59 Å; chains: 1; bounding box: 88×36×124 Å